Protein AF-A0A0D0AU45-F1 (afdb_monomer)

pLDDT: mean 77.87, std 17.01, range [34.31, 94.12]

Mean predicted aligned error: 12.54 Å

Secondary structure (DSSP, 8-state):
--------------------PPPPTTSBP---TT---HHHHHHHHHHHH-TT-BHHHHHHHHHHS-HHHHHHHHHHHHHHHHHHHHHHHT--

Structure (mmCIF, N/CA/C/O backbone):
data_AF-A0A0D0AU45-F1
#
_entry.id   AF-A0A0D0AU45-F1
#
loop_
_atom_site.group_PDB
_atom_site.id
_atom_site.type_symbol
_atom_site.label_atom_id
_atom_site.label_alt_id
_atom_site.label_comp_id
_atom_site.label_asym_id
_atom_site.label_entity_id
_atom_site.label_seq_id
_atom_site.pdbx_PDB_ins_code
_atom_site.Cartn_x
_atom_site.Cartn_y
_atom_site.Cartn_z
_atom_site.occupancy
_atom_site.B_iso_or_equiv
_atom_site.auth_seq_id
_atom_site.auth_comp_id
_atom_site.auth_asym_id
_atom_site.auth_atom_id
_atom_site.pdbx_PDB_model_num
ATOM 1 N N . MET A 1 1 ? -15.240 38.705 -39.537 1.00 41.81 1 MET A N 1
ATOM 2 C CA . MET A 1 1 ? -14.609 37.641 -40.336 1.00 41.81 1 MET A CA 1
ATOM 3 C C . MET A 1 1 ? -14.250 36.516 -39.376 1.00 41.81 1 MET A C 1
ATOM 5 O O . MET A 1 1 ? -13.285 36.646 -38.643 1.00 41.81 1 MET A O 1
ATOM 9 N N . GLU A 1 2 ? -15.226 35.675 -39.025 1.00 34.31 2 GLU A N 1
ATOM 10 C CA . GLU A 1 2 ? -15.667 34.468 -39.774 1.00 34.31 2 GLU A CA 1
ATOM 11 C C . GLU A 1 2 ? -14.935 33.231 -39.223 1.00 34.31 2 GLU A C 1
ATOM 13 O O . GLU A 1 2 ? -13.713 33.174 -39.233 1.00 34.31 2 GLU A O 1
ATOM 18 N N . THR A 1 3 ? -15.609 32.470 -38.350 1.00 52.00 3 THR A N 1
ATOM 19 C CA . THR A 1 3 ? -16.260 31.166 -38.624 1.00 52.00 3 THR A CA 1
ATOM 20 C C . THR A 1 3 ? -15.290 30.074 -39.070 1.00 52.00 3 THR A C 1
ATOM 22 O O . THR A 1 3 ? -14.704 30.154 -40.140 1.00 52.00 3 THR A O 1
ATOM 25 N N . SER A 1 4 ? -15.218 28.987 -38.293 1.00 50.94 4 SER A N 1
ATOM 26 C CA . SER A 1 4 ? -15.360 27.619 -38.818 1.00 50.94 4 SER A CA 1
ATO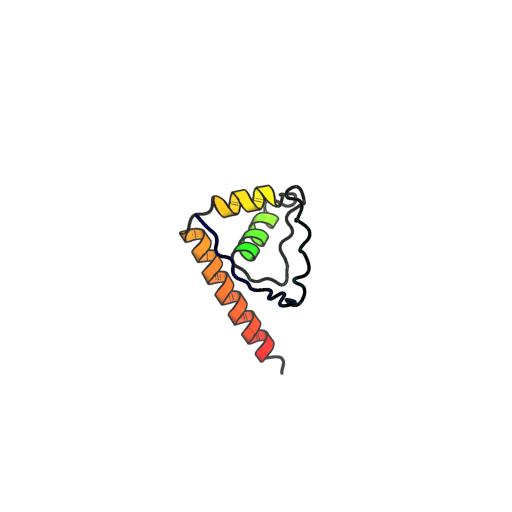M 27 C C . SER A 1 4 ? -15.461 26.597 -37.684 1.00 50.94 4 SER A C 1
ATOM 29 O O . SER A 1 4 ? -14.609 26.505 -36.805 1.00 50.94 4 SER A O 1
ATOM 31 N N . ALA A 1 5 ? -16.565 25.858 -37.727 1.00 52.09 5 ALA A N 1
ATOM 32 C CA . ALA A 1 5 ? -16.872 24.672 -36.946 1.00 52.09 5 ALA A CA 1
ATOM 33 C C . ALA A 1 5 ? -15.991 23.480 -37.360 1.00 52.09 5 ALA A C 1
ATOM 35 O O . ALA A 1 5 ? -15.481 23.469 -38.474 1.00 52.09 5 ALA A O 1
ATOM 36 N N . SER A 1 6 ? -15.916 22.432 -36.531 1.00 51.75 6 SER A N 1
ATOM 37 C CA . SER A 1 6 ? -16.315 21.076 -36.952 1.00 51.75 6 SER A CA 1
ATOM 38 C C . SER A 1 6 ? -16.155 20.055 -35.818 1.00 51.75 6 SER A C 1
ATOM 40 O O . SER A 1 6 ? -15.064 19.835 -35.304 1.00 51.75 6 SER A O 1
ATOM 42 N N . SER A 1 7 ? -17.289 19.446 -35.466 1.00 48.97 7 SER A N 1
ATOM 43 C CA . SER A 1 7 ? -17.518 18.008 -35.271 1.00 48.97 7 SER A CA 1
ATOM 44 C C . SER A 1 7 ? -16.432 17.145 -34.618 1.00 48.97 7 SER A C 1
ATOM 46 O O . SER A 1 7 ? -15.387 16.878 -35.200 1.00 48.97 7 SER A O 1
ATOM 48 N N . SER A 1 8 ? -16.815 16.414 -33.570 1.00 53.31 8 SER A N 1
ATOM 49 C CA . SER A 1 8 ? -17.413 15.086 -33.797 1.00 53.31 8 SER A CA 1
ATOM 50 C C . SER A 1 8 ? -17.898 14.462 -32.495 1.00 53.31 8 SER A C 1
ATOM 52 O O . SER A 1 8 ? -17.170 14.343 -31.512 1.00 53.31 8 SER A O 1
ATOM 54 N N . ALA A 1 9 ? -19.161 14.045 -32.526 1.00 59.44 9 ALA A N 1
ATOM 55 C CA . ALA A 1 9 ? -19.753 13.146 -31.560 1.00 59.44 9 ALA A CA 1
ATOM 56 C C . ALA A 1 9 ? -19.030 11.792 -31.591 1.00 59.44 9 ALA A C 1
ATOM 58 O O . ALA A 1 9 ? -18.828 11.201 -32.648 1.00 59.44 9 ALA A O 1
ATOM 59 N N . GLY A 1 10 ? -18.686 11.295 -30.409 1.00 40.62 10 GLY A N 1
ATOM 60 C CA . GLY A 1 10 ? -18.134 9.964 -30.203 1.00 40.62 10 GLY A CA 1
ATOM 61 C C . GLY A 1 10 ? -18.333 9.548 -28.752 1.00 40.62 10 GLY A C 1
ATOM 62 O O . GLY A 1 10 ? -17.370 9.422 -28.005 1.00 40.62 10 GLY A O 1
ATOM 63 N N . SER A 1 11 ? -19.589 9.390 -28.317 1.00 43.44 11 SER A N 1
ATOM 64 C CA . SER A 1 11 ? -19.883 8.775 -27.016 1.00 43.44 11 SER A CA 1
ATOM 65 C C . SER A 1 11 ? -19.645 7.269 -27.106 1.00 43.44 11 SER A C 1
ATOM 67 O O . SER A 1 11 ? -20.558 6.485 -27.346 1.00 43.44 11 SER A O 1
ATOM 69 N N . ILE A 1 12 ? -18.386 6.875 -26.925 1.00 61.25 12 ILE A N 1
ATOM 70 C CA . ILE A 1 12 ? -18.006 5.502 -26.604 1.00 61.25 12 ILE A CA 1
ATOM 71 C C . ILE A 1 12 ? -18.428 5.237 -25.156 1.00 61.25 12 ILE A C 1
ATOM 73 O O . ILE A 1 12 ? -17.915 5.828 -24.202 1.00 61.25 12 ILE A O 1
ATOM 77 N N . VAL A 1 13 ? -19.413 4.358 -24.993 1.00 46.97 13 VAL A N 1
ATOM 78 C CA . VAL A 1 13 ? -19.808 3.800 -23.700 1.00 46.97 13 VAL A CA 1
ATOM 79 C C . VAL A 1 13 ? -18.662 2.930 -23.175 1.00 46.97 13 VAL A C 1
ATOM 81 O O . VAL A 1 13 ? -18.488 1.78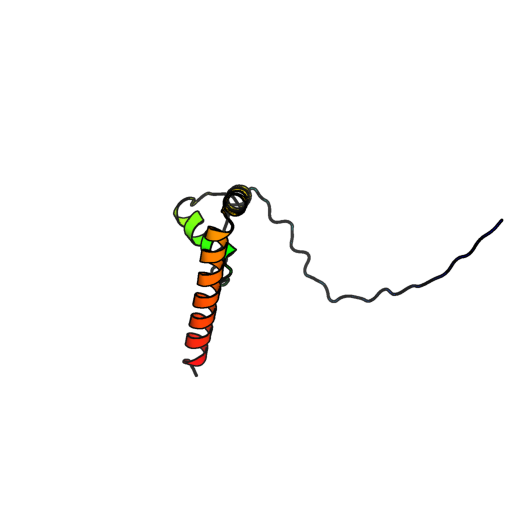4 -23.577 1.00 46.97 13 VAL A O 1
ATOM 84 N N . GLN A 1 14 ? -17.826 3.491 -22.297 1.00 60.62 14 GLN A N 1
ATOM 85 C CA . GLN A 1 14 ? -16.824 2.709 -21.569 1.00 60.62 14 GLN A CA 1
ATOM 86 C C . GLN A 1 14 ? -17.520 1.828 -20.516 1.00 60.62 14 GLN A C 1
ATOM 88 O O . GLN A 1 14 ? -18.356 2.340 -19.764 1.00 60.62 14 GLN A O 1
ATOM 93 N N . PRO A 1 15 ? -17.167 0.532 -20.405 1.00 48.66 15 PRO A N 1
ATOM 94 C CA . PRO A 1 15 ? -17.710 -0.349 -19.378 1.00 48.66 15 PRO A CA 1
ATOM 95 C C . PRO A 1 15 ? -17.395 0.218 -17.989 1.00 48.66 15 PRO A C 1
ATOM 97 O O . PRO A 1 15 ? -16.253 0.554 -17.667 1.00 48.66 15 PRO A O 1
ATOM 100 N N . GLY A 1 16 ? -18.457 0.380 -17.197 1.00 46.97 16 GLY A N 1
ATOM 101 C CA . GLY A 1 16 ? -18.479 1.123 -15.945 1.00 46.97 16 GLY A CA 1
ATOM 102 C C . GLY A 1 16 ? -17.366 0.730 -14.980 1.00 46.97 16 GLY A C 1
ATOM 103 O O . GLY A 1 16 ? -17.435 -0.288 -14.291 1.00 46.97 16 GLY A O 1
ATOM 104 N N . LYS A 1 17 ? -16.368 1.607 -14.855 1.00 55.34 17 LYS A N 1
ATOM 105 C CA . LYS A 1 17 ? -15.472 1.630 -13.700 1.00 55.34 17 LYS A CA 1
ATOM 106 C C . LYS A 1 17 ? -16.354 1.913 -12.487 1.00 55.34 17 LYS A C 1
ATOM 108 O O . LYS A 1 17 ? -16.828 3.038 -12.333 1.00 55.34 17 LYS A O 1
ATOM 113 N N . LYS A 1 18 ? -16.619 0.892 -11.659 1.00 55.72 18 LYS A N 1
ATOM 114 C CA . LYS A 1 18 ? -17.294 1.040 -10.359 1.00 55.72 18 LYS A CA 1
ATOM 115 C C . LYS A 1 18 ? -16.679 2.252 -9.666 1.00 55.72 18 LYS A C 1
ATOM 117 O O . LYS A 1 18 ? -15.484 2.251 -9.365 1.00 55.72 18 LYS A O 1
ATOM 122 N N . LYS A 1 19 ? -17.477 3.310 -9.510 1.00 52.47 19 LYS A N 1
ATOM 123 C CA . LYS A 1 19 ? -17.063 4.582 -8.921 1.00 52.47 19 LYS A CA 1
ATOM 124 C C . LYS A 1 19 ? -16.623 4.255 -7.497 1.00 52.47 19 LYS A C 1
ATOM 126 O O . LYS A 1 19 ? -17.466 3.990 -6.646 1.00 52.47 19 LYS A O 1
ATOM 131 N N . ARG A 1 20 ? -15.309 4.144 -7.266 1.00 58.91 20 ARG A N 1
ATOM 132 C CA . ARG A 1 20 ? -14.768 3.903 -5.924 1.00 58.91 20 ARG A CA 1
ATOM 133 C C . ARG A 1 20 ? -15.214 5.102 -5.103 1.00 58.91 20 ARG A C 1
ATOM 135 O O . ARG A 1 20 ? -14.800 6.224 -5.385 1.00 58.91 20 ARG A O 1
ATOM 142 N N . THR A 1 21 ? -16.130 4.875 -4.168 1.00 63.88 21 THR A N 1
ATOM 143 C CA . THR A 1 21 ? -16.531 5.890 -3.199 1.00 63.88 21 THR A CA 1
ATOM 144 C C . THR A 1 21 ? -15.263 6.443 -2.556 1.00 63.88 21 THR A C 1
ATOM 146 O O . THR A 1 21 ? -14.390 5.638 -2.206 1.00 63.88 21 THR A O 1
ATOM 149 N N . PRO A 1 22 ? -15.116 7.774 -2.437 1.00 60.38 22 PRO A N 1
ATOM 150 C CA . PRO A 1 22 ? -13.923 8.361 -1.851 1.00 60.38 22 PRO A CA 1
ATOM 151 C C . PRO A 1 22 ? -13.736 7.775 -0.453 1.00 60.38 22 PRO A C 1
ATOM 153 O O . PRO A 1 22 ? -14.617 7.861 0.402 1.00 60.38 22 PRO A O 1
ATOM 156 N N . THR A 1 23 ? -12.611 7.096 -0.252 1.00 71.44 23 THR A N 1
ATOM 157 C CA . THR A 1 23 ? -12.274 6.522 1.043 1.00 71.4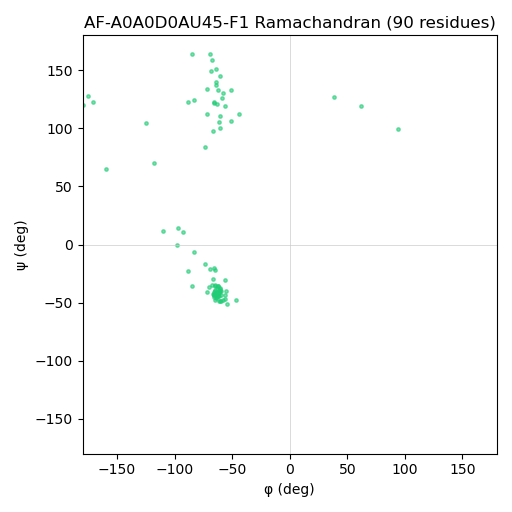4 23 THR A CA 1
ATOM 158 C C . THR A 1 23 ? -12.066 7.668 2.023 1.00 71.44 23 THR A C 1
ATOM 160 O O . THR A 1 23 ? -11.235 8.541 1.776 1.00 71.44 23 THR A O 1
ATOM 163 N N . ASN A 1 24 ? -12.845 7.688 3.107 1.00 78.81 24 ASN A N 1
ATOM 164 C CA . ASN A 1 24 ? -12.750 8.750 4.097 1.00 78.81 24 ASN A CA 1
ATOM 165 C C . ASN A 1 24 ? -11.348 8.712 4.737 1.00 78.81 24 ASN A C 1
ATOM 167 O O . ASN A 1 24 ? -10.976 7.670 5.281 1.00 78.81 24 ASN A O 1
ATOM 171 N N . PRO A 1 25 ? -10.555 9.794 4.661 1.00 79.12 25 PRO A N 1
ATOM 172 C CA . PRO A 1 25 ? -9.171 9.793 5.137 1.00 79.12 25 PRO A CA 1
ATOM 173 C C . PRO A 1 25 ? -9.060 9.621 6.660 1.00 79.12 25 PRO A C 1
ATOM 175 O O . P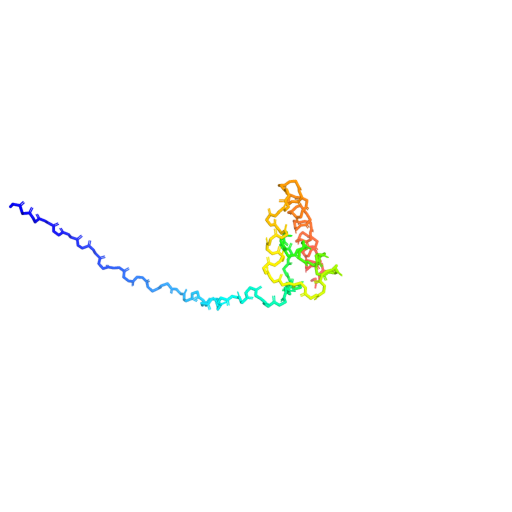RO A 1 25 ? -8.018 9.177 7.136 1.00 79.12 25 PRO A O 1
ATOM 178 N N . ASN A 1 26 ? -10.141 9.909 7.397 1.00 84.38 26 ASN A N 1
ATOM 179 C CA . ASN A 1 26 ? -10.235 9.722 8.847 1.00 84.38 26 ASN A CA 1
ATOM 180 C C . ASN A 1 26 ? -10.595 8.288 9.252 1.00 84.38 26 ASN A C 1
ATOM 182 O O . ASN A 1 26 ? -10.608 7.973 10.439 1.00 84.38 26 ASN A O 1
ATOM 186 N N . ASN A 1 27 ? -10.907 7.406 8.296 1.00 86.00 27 ASN A N 1
ATOM 187 C CA . ASN A 1 27 ? -11.121 6.005 8.629 1.00 86.00 27 ASN A CA 1
ATOM 188 C C . ASN A 1 27 ? -9.806 5.362 9.070 1.00 86.00 27 ASN A C 1
ATOM 190 O O . ASN A 1 27 ? -8.727 5.703 8.578 1.00 86.00 27 ASN A O 1
ATOM 194 N N . ILE A 1 28 ? -9.925 4.381 9.965 1.00 88.88 28 ILE A N 1
ATOM 195 C CA . ILE A 1 28 ? -8.807 3.531 10.373 1.00 88.88 28 ILE A CA 1
ATOM 196 C C . ILE A 1 28 ? -8.249 2.839 9.128 1.00 88.88 28 ILE A C 1
ATOM 198 O O . ILE A 1 28 ? -8.995 2.255 8.332 1.00 88.88 28 ILE A O 1
ATOM 202 N N . PHE A 1 29 ? -6.932 2.917 8.956 1.00 88.31 29 PHE A N 1
ATOM 203 C CA . PHE A 1 29 ? -6.246 2.239 7.874 1.00 88.31 29 PHE A CA 1
ATOM 204 C C . PHE A 1 29 ? -6.354 0.725 8.073 1.00 88.31 29 PHE A C 1
ATOM 206 O O . P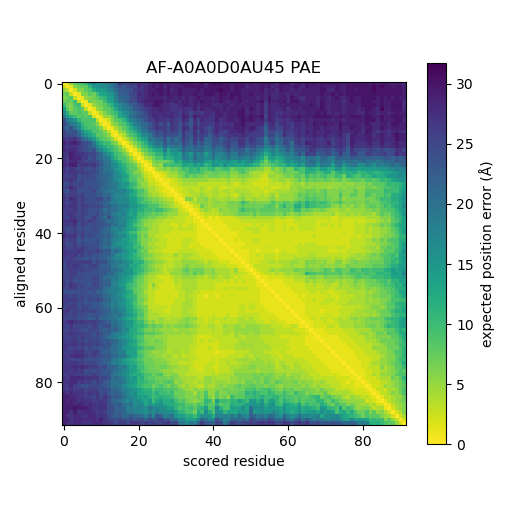HE A 1 29 ? -5.965 0.180 9.106 1.00 88.31 29 PHE A O 1
ATOM 213 N N . LYS A 1 30 ? -6.907 0.041 7.069 1.00 86.50 30 LYS A N 1
ATOM 214 C CA . LYS A 1 30 ? -7.010 -1.419 7.031 1.00 86.50 30 LYS A CA 1
ATOM 215 C C . LYS A 1 30 ? -6.350 -1.907 5.740 1.00 86.50 30 LYS A C 1
ATOM 217 O O . LYS A 1 30 ? -6.942 -1.720 4.673 1.00 86.50 30 LYS A O 1
ATOM 222 N N . PRO A 1 31 ? -5.134 -2.477 5.809 1.00 85.88 31 PRO A N 1
ATOM 223 C CA . PRO A 1 31 ? -4.504 -3.082 4.650 1.00 85.88 31 PRO A CA 1
ATOM 224 C C . PRO A 1 31 ? -5.330 -4.285 4.186 1.00 85.88 31 PRO A C 1
ATOM 226 O O . PRO A 1 31 ? -6.030 -4.932 4.967 1.00 85.88 31 PRO A O 1
ATOM 229 N N . SER A 1 32 ? -5.277 -4.566 2.889 1.00 83.62 32 SER A N 1
ATOM 230 C CA . SER A 1 32 ? -5.978 -5.708 2.310 1.00 83.62 32 SER A CA 1
ATOM 231 C C . SER A 1 32 ? -5.131 -6.963 2.488 1.00 83.62 32 SER A C 1
ATOM 233 O O . SER A 1 32 ? -3.990 -6.988 2.049 1.00 83.62 32 SER A O 1
ATOM 235 N N . SER A 1 33 ? -5.672 -8.012 3.101 1.00 75.75 33 SER A N 1
ATOM 236 C CA . SER A 1 33 ? -4.937 -9.263 3.351 1.00 75.75 33 SER A CA 1
ATOM 237 C C . SER A 1 33 ? -4.544 -10.015 2.073 1.00 75.75 33 SER A C 1
ATOM 239 O O . SER A 1 33 ? -3.613 -10.807 2.097 1.00 75.75 33 SER A O 1
ATOM 241 N N . ASP A 1 34 ? -5.243 -9.752 0.969 1.00 76.94 34 ASP A N 1
ATOM 242 C CA . ASP A 1 34 ? -5.040 -10.394 -0.335 1.00 76.94 34 ASP A CA 1
ATOM 243 C C . ASP A 1 34 ? -3.990 -9.668 -1.195 1.00 76.94 34 ASP A C 1
ATOM 245 O O . ASP A 1 34 ? -3.363 -10.249 -2.076 1.00 76.94 34 ASP A O 1
ATOM 249 N N . SER A 1 35 ? -3.746 -8.380 -0.926 1.00 80.75 35 SER A N 1
ATOM 250 C CA . SER A 1 35 ? -2.839 -7.589 -1.755 1.00 80.75 35 SER A CA 1
ATOM 251 C C . SER A 1 35 ? -1.395 -7.691 -1.275 1.00 80.75 35 SER A C 1
ATOM 253 O O . SER A 1 35 ? -1.042 -7.274 -0.175 1.00 80.75 35 SER A O 1
ATOM 255 N N . THR A 1 36 ? -0.510 -8.135 -2.156 1.00 86.56 36 THR A N 1
ATOM 256 C CA . THR A 1 36 ? 0.934 -8.248 -1.891 1.00 86.56 36 THR A CA 1
ATOM 257 C C . THR A 1 36 ? 1.717 -7.006 -2.323 1.00 86.56 36 THR A C 1
ATOM 259 O O . T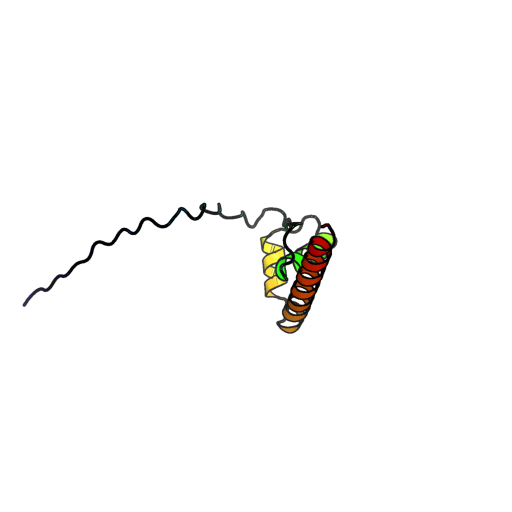HR A 1 36 ? 2.946 -7.014 -2.349 1.00 86.56 36 THR A O 1
ATOM 262 N N . THR A 1 37 ? 1.026 -5.912 -2.663 1.00 89.88 37 THR A N 1
ATOM 263 C CA . THR A 1 37 ? 1.641 -4.669 -3.155 1.00 8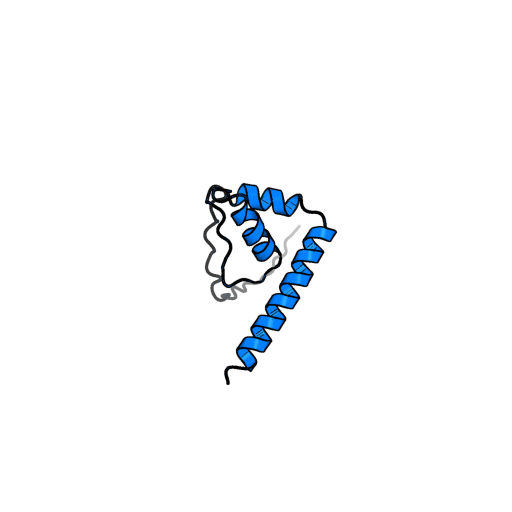9.88 37 THR A CA 1
ATOM 264 C C . THR A 1 37 ? 2.598 -4.067 -2.121 1.00 89.88 37 THR A C 1
ATOM 266 O O . THR A 1 37 ? 2.295 -4.054 -0.931 1.00 89.88 37 THR A O 1
ATOM 269 N N . ALA A 1 38 ? 3.696 -3.448 -2.568 1.00 91.38 38 ALA A N 1
ATOM 270 C CA . ALA A 1 38 ? 4.684 -2.773 -1.714 1.00 91.38 38 ALA A CA 1
ATOM 271 C C . ALA A 1 38 ? 4.067 -1.852 -0.642 1.00 91.38 38 ALA A C 1
ATOM 273 O O . ALA A 1 38 ? 4.405 -1.932 0.538 1.00 91.38 38 ALA A O 1
ATOM 274 N N . ARG A 1 39 ? 3.108 -1.005 -1.044 1.00 91.69 39 ARG A N 1
ATOM 275 C CA . ARG A 1 39 ? 2.393 -0.104 -0.127 1.00 91.69 39 ARG A CA 1
ATOM 276 C C . ARG A 1 39 ? 1.542 -0.871 0.886 1.00 91.69 39 ARG A C 1
ATOM 278 O O . ARG A 1 39 ? 1.420 -0.437 2.022 1.00 91.69 39 ARG A O 1
ATOM 285 N N . ASN A 1 40 ? 0.961 -2.000 0.493 1.00 91.06 40 ASN A N 1
ATOM 286 C CA . ASN A 1 40 ? 0.155 -2.815 1.393 1.00 91.06 40 ASN A CA 1
ATOM 287 C C . ASN A 1 40 ? 1.031 -3.544 2.424 1.00 91.06 40 ASN A C 1
ATOM 289 O O . ASN A 1 40 ? 0.694 -3.527 3.600 1.00 91.06 40 ASN A O 1
ATOM 293 N N . LEU A 1 41 ? 2.191 -4.070 2.012 1.00 91.50 41 LEU A N 1
ATOM 294 C CA . LEU A 1 41 ? 3.181 -4.660 2.924 1.00 91.50 41 LEU A CA 1
ATOM 295 C C . LEU A 1 41 ? 3.656 -3.656 3.980 1.00 91.50 41 LEU A C 1
ATOM 297 O O . LEU A 1 41 ? 3.618 -3.954 5.169 1.00 91.50 41 LEU A O 1
ATOM 301 N N . CYS A 1 42 ? 4.010 -2.441 3.554 1.00 92.44 42 CYS A N 1
ATOM 302 C CA . CYS A 1 42 ? 4.341 -1.358 4.480 1.00 92.44 42 CYS A CA 1
ATOM 303 C C . CYS A 1 42 ? 3.167 -1.022 5.410 1.00 92.44 42 CYS A C 1
ATOM 305 O O . CYS A 1 42 ? 3.363 -0.808 6.600 1.00 92.44 42 CYS A O 1
ATOM 307 N N . GLY A 1 43 ? 1.941 -1.024 4.885 1.00 92.06 43 GLY A N 1
ATOM 308 C CA . GLY A 1 43 ? 0.736 -0.806 5.676 1.00 92.06 43 GLY A CA 1
ATOM 309 C C . GLY A 1 43 ? 0.484 -1.870 6.746 1.00 92.06 43 GLY A C 1
ATOM 310 O O . GLY A 1 43 ? 0.014 -1.525 7.825 1.00 92.06 43 GLY A O 1
ATOM 311 N N . ILE A 1 44 ? 0.798 -3.139 6.473 1.00 90.88 44 ILE A N 1
ATOM 312 C CA . ILE A 1 44 ? 0.668 -4.239 7.444 1.00 90.88 44 ILE A CA 1
ATOM 313 C C . ILE A 1 44 ? 1.630 -4.031 8.615 1.00 90.88 44 ILE A C 1
ATOM 315 O O . ILE A 1 44 ? 1.214 -4.113 9.768 1.00 90.88 44 ILE A O 1
ATOM 319 N N . GLU A 1 45 ? 2.895 -3.718 8.324 1.00 91.38 45 GLU A N 1
ATOM 320 C CA . GLU A 1 45 ? 3.894 -3.430 9.361 1.00 91.38 45 GLU A CA 1
ATOM 321 C C . GLU A 1 45 ? 3.518 -2.178 10.154 1.00 91.38 45 GLU A C 1
ATOM 323 O O . GLU A 1 45 ? 3.467 -2.214 11.381 1.00 91.38 45 GLU A O 1
ATOM 328 N N . TRP A 1 46 ? 3.125 -1.110 9.460 1.00 91.50 46 TRP A N 1
ATOM 329 C CA . TRP A 1 46 ? 2.712 0.133 10.101 1.00 91.50 46 TRP A CA 1
ATOM 330 C C . TRP A 1 46 ? 1.488 -0.046 11.011 1.00 91.50 46 TRP A C 1
ATOM 332 O O . TRP A 1 46 ? 1.453 0.517 12.103 1.00 91.50 46 TRP A O 1
ATOM 342 N N . GLN A 1 47 ? 0.500 -0.855 10.606 1.00 90.94 47 GLN A N 1
ATOM 343 C CA . GLN A 1 47 ? -0.694 -1.137 11.411 1.00 90.94 47 GLN A CA 1
ATOM 344 C C . GLN A 1 47 ? -0.373 -1.940 12.683 1.00 90.94 47 GLN A C 1
ATOM 346 O O . GLN A 1 47 ? -1.067 -1.781 13.690 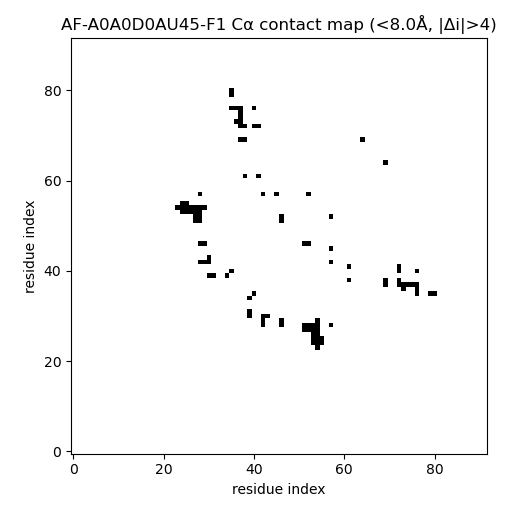1.00 90.94 47 GLN A O 1
ATOM 351 N N . ALA A 1 48 ? 0.665 -2.785 12.666 1.00 88.31 48 ALA A N 1
ATOM 352 C CA . ALA A 1 48 ? 1.091 -3.523 13.856 1.00 88.31 48 ALA A CA 1
ATOM 353 C C . ALA A 1 48 ? 1.540 -2.571 14.980 1.00 88.31 48 ALA A C 1
ATOM 355 O O . ALA A 1 48 ? 1.245 -2.816 16.153 1.00 88.31 48 ALA A O 1
ATOM 356 N N . GLU A 1 49 ? 2.180 -1.461 14.606 1.00 89.94 49 GLU A N 1
ATOM 357 C CA . GLU A 1 49 ? 2.607 -0.388 15.512 1.00 89.94 49 GLU A CA 1
ATOM 358 C C . GLU A 1 49 ? 1.480 0.633 15.774 1.00 89.94 49 GLU A C 1
ATOM 360 O O . GLU A 1 49 ? 1.316 1.109 16.896 1.00 89.94 49 GLU A O 1
ATOM 365 N N . HIS A 1 50 ? 0.649 0.922 14.765 1.00 88.81 50 HIS A N 1
ATOM 366 C CA . HIS A 1 50 ? -0.408 1.942 14.787 1.00 88.81 50 HIS A CA 1
ATOM 367 C C . HIS A 1 50 ? -1.794 1.314 14.596 1.00 88.81 50 HIS A C 1
ATOM 369 O O . HIS A 1 50 ? -2.465 1.510 13.580 1.00 88.81 50 HIS A O 1
ATOM 375 N N . LYS A 1 51 ? -2.256 0.570 15.607 1.00 85.75 51 LYS A N 1
ATOM 376 C CA . LYS A 1 51 ? -3.522 -0.193 15.554 1.00 85.75 51 LYS A CA 1
ATOM 377 C C . LYS A 1 51 ? -4.756 0.658 15.233 1.00 85.75 51 LYS A C 1
ATOM 379 O O . LYS A 1 51 ? -5.705 0.161 14.632 1.00 85.75 51 LYS A O 1
ATOM 384 N N . THR A 1 52 ? -4.751 1.926 15.637 1.00 89.38 52 THR A N 1
ATOM 385 C CA . THR A 1 52 ? -5.832 2.899 15.395 1.00 89.38 52 THR A CA 1
ATOM 386 C C . THR A 1 52 ? -5.437 3.983 14.395 1.00 89.38 52 THR A C 1
ATOM 388 O O . THR A 1 52 ? -6.143 4.980 14.272 1.00 89.38 52 THR A O 1
ATOM 391 N N . GLY A 1 53 ? -4.311 3.810 13.701 1.00 88.38 53 GLY A N 1
ATOM 392 C CA . GLY A 1 53 ? -3.805 4.791 12.758 1.00 88.38 53 GLY A CA 1
ATOM 393 C C . GLY A 1 53 ? -4.746 4.983 11.570 1.00 88.38 53 GLY A C 1
ATOM 394 O O . GLY A 1 53 ? -5.336 4.031 11.046 1.00 88.38 53 GLY A O 1
ATOM 395 N N . THR A 1 54 ? -4.905 6.230 11.142 1.00 93.25 54 THR A N 1
ATOM 396 C CA . THR A 1 54 ? -5.815 6.593 10.047 1.00 93.25 54 THR A CA 1
ATOM 397 C C . THR A 1 54 ? -5.172 6.429 8.669 1.00 93.25 54 THR A C 1
ATOM 399 O O . THR A 1 54 ? -3.952 6.340 8.510 1.00 93.25 54 THR A O 1
ATOM 402 N N . ILE A 1 55 ? -6.000 6.417 7.623 1.00 89.38 55 ILE A N 1
ATOM 403 C CA . ILE A 1 55 ? -5.526 6.369 6.230 1.00 89.38 55 ILE A CA 1
ATOM 404 C C . ILE A 1 55 ? -4.691 7.609 5.889 1.00 89.38 55 ILE A C 1
ATOM 406 O O . ILE A 1 55 ? -3.716 7.500 5.138 1.00 89.38 55 ILE A O 1
ATOM 410 N N . ALA A 1 56 ? -5.056 8.772 6.436 1.00 90.50 56 ALA A N 1
ATOM 411 C CA . ALA A 1 56 ? -4.284 10.002 6.294 1.00 90.50 56 ALA A CA 1
ATOM 412 C C . ALA A 1 56 ? -2.876 9.856 6.884 1.00 90.50 56 ALA A C 1
ATOM 414 O O . ALA A 1 56 ? -1.897 10.138 6.192 1.00 90.50 56 ALA A O 1
ATOM 415 N N . GLU A 1 57 ? -2.770 9.345 8.112 1.00 92.19 57 GLU A N 1
ATOM 416 C CA . GLU A 1 57 ? -1.485 9.138 8.790 1.00 92.19 57 GLU A CA 1
ATOM 417 C C . GLU A 1 57 ? -0.606 8.126 8.061 1.00 92.19 57 GLU A C 1
ATOM 419 O O . GLU A 1 57 ? 0.562 8.410 7.792 1.00 92.19 57 GLU A O 1
ATOM 424 N N . PHE A 1 58 ? -1.171 6.991 7.638 1.00 92.38 58 PHE A N 1
ATOM 425 C CA . PHE A 1 58 ? -0.425 6.029 6.831 1.00 92.38 58 PHE A CA 1
ATOM 426 C C . PHE A 1 58 ? 0.043 6.645 5.507 1.00 92.38 58 PHE A C 1
ATOM 428 O O . PHE A 1 58 ? 1.155 6.398 5.039 1.00 92.38 58 PHE A O 1
ATOM 435 N N . THR A 1 59 ? -0.800 7.461 4.873 1.00 91.75 59 THR A N 1
ATOM 436 C CA . THR A 1 59 ? -0.436 8.131 3.621 1.00 91.75 59 THR A CA 1
ATOM 437 C C . THR A 1 59 ? 0.691 9.133 3.843 1.00 91.75 59 THR A C 1
ATOM 439 O O . THR A 1 59 ? 1.611 9.176 3.027 1.00 91.75 59 THR A O 1
ATOM 442 N N . ALA A 1 60 ? 0.675 9.893 4.938 1.00 93.69 60 ALA A N 1
ATOM 443 C CA . ALA A 1 60 ? 1.782 10.767 5.314 1.00 93.69 60 ALA A CA 1
ATOM 444 C C . ALA A 1 60 ? 3.065 9.955 5.550 1.00 93.69 60 ALA A C 1
ATOM 446 O O . ALA A 1 60 ? 4.083 10.244 4.924 1.00 93.69 60 ALA A O 1
ATOM 447 N N . HIS A 1 61 ? 2.985 8.872 6.330 1.00 93.06 61 HIS A N 1
ATOM 448 C CA . HIS A 1 61 ? 4.102 7.959 6.577 1.00 93.06 61 HIS A CA 1
ATOM 449 C C . HIS A 1 61 ? 4.702 7.419 5.270 1.00 93.06 61 HIS A C 1
ATOM 451 O O . HIS A 1 61 ? 5.900 7.557 5.028 1.00 93.06 61 HIS A O 1
ATOM 457 N N . TRP A 1 62 ? 3.869 6.884 4.372 1.00 91.94 62 TRP A N 1
ATOM 458 C CA . TRP A 1 62 ? 4.317 6.372 3.077 1.00 91.94 62 TRP A CA 1
ATOM 459 C C . TRP A 1 62 ? 4.977 7.450 2.210 1.00 91.94 62 TRP A C 1
ATOM 461 O O . TRP A 1 62 ? 5.950 7.174 1.507 1.00 91.94 62 TRP A O 1
ATOM 471 N N . ASN A 1 63 ? 4.473 8.684 2.232 1.00 93.19 63 ASN A N 1
ATOM 472 C CA . ASN A 1 63 ? 5.090 9.782 1.490 1.00 93.19 63 ASN A CA 1
ATOM 473 C C . ASN A 1 63 ? 6.436 10.202 2.093 1.00 93.19 63 ASN A C 1
ATOM 475 O O . ASN A 1 63 ? 7.359 10.461 1.323 1.00 93.19 63 ASN A O 1
ATOM 479 N N . SER A 1 64 ? 6.573 10.171 3.421 1.00 94.12 64 SER A N 1
ATOM 480 C CA . SER A 1 64 ? 7.825 10.453 4.134 1.00 94.12 64 SER A CA 1
ATOM 481 C C . SER A 1 64 ? 8.908 9.386 3.942 1.00 94.12 64 SER A C 1
ATOM 483 O O . SER A 1 64 ? 10.086 9.686 4.127 1.00 94.12 64 SER A O 1
ATOM 485 N N . LEU A 1 65 ? 8.555 8.155 3.552 1.00 92.12 65 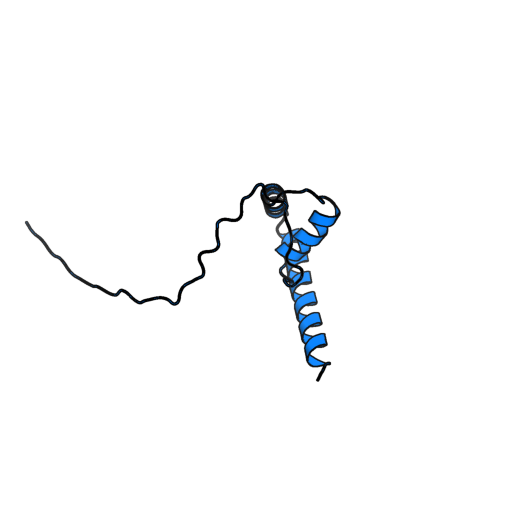LEU A N 1
ATOM 486 C CA . LEU A 1 65 ? 9.541 7.112 3.255 1.00 92.12 65 LEU A CA 1
ATOM 487 C C . LEU A 1 65 ? 10.420 7.480 2.052 1.00 92.12 65 LEU A C 1
ATOM 489 O O . LEU A 1 65 ? 9.939 7.900 0.990 1.00 92.12 65 LEU A O 1
ATOM 493 N N . THR A 1 66 ? 11.718 7.215 2.197 1.00 93.88 66 THR A N 1
ATOM 494 C CA . THR A 1 66 ? 12.712 7.403 1.134 1.00 93.88 66 THR A CA 1
ATOM 495 C C . THR A 1 66 ? 12.503 6.422 -0.023 1.00 93.88 66 THR A C 1
ATOM 497 O O . THR A 1 66 ? 11.917 5.347 0.140 1.00 93.88 66 THR A O 1
ATOM 500 N N . ALA A 1 67 ? 13.035 6.756 -1.203 1.00 92.31 67 ALA A N 1
ATOM 501 C CA . ALA A 1 67 ? 12.998 5.868 -2.367 1.00 92.31 67 ALA A CA 1
ATOM 502 C C . ALA A 1 67 ? 13.612 4.491 -2.062 1.00 92.31 67 ALA A C 1
ATOM 504 O O . ALA A 1 67 ? 13.029 3.472 -2.419 1.00 92.31 67 ALA A O 1
ATOM 505 N N . LYS A 1 68 ? 14.719 4.457 -1.306 1.00 91.50 68 LYS A N 1
ATOM 506 C CA . LYS A 1 68 ? 15.378 3.216 -0.874 1.00 91.50 68 LYS A CA 1
ATOM 507 C C . LYS A 1 68 ? 14.454 2.328 -0.037 1.00 91.50 68 LYS A C 1
ATOM 509 O O . LYS A 1 68 ? 14.385 1.126 -0.260 1.00 91.50 68 LYS A O 1
ATOM 514 N N . GLN A 1 69 ? 13.706 2.907 0.903 1.00 91.19 69 GLN A N 1
ATOM 515 C CA . GLN A 1 69 ? 12.746 2.142 1.704 1.00 91.19 69 GLN A CA 1
ATOM 516 C C . GLN A 1 69 ? 11.599 1.608 0.842 1.00 91.19 69 GLN A C 1
ATOM 518 O O . GLN A 1 69 ? 11.235 0.438 0.954 1.00 91.19 69 GLN A O 1
ATOM 523 N N . LYS A 1 70 ? 11.060 2.438 -0.059 1.00 91.38 70 LYS A N 1
ATOM 524 C CA . LYS A 1 70 ? 10.009 2.026 -1.004 1.00 91.38 70 LYS A CA 1
ATOM 525 C C . LYS A 1 70 ? 10.481 0.899 -1.924 1.00 91.38 70 LYS A C 1
ATOM 527 O O . LYS A 1 70 ? 9.706 -0.017 -2.194 1.00 91.38 70 LYS A O 1
ATOM 532 N N . GLU A 1 71 ? 11.741 0.929 -2.351 1.00 93.44 71 GLU A N 1
ATOM 533 C CA . GLU A 1 71 ? 12.357 -0.130 -3.152 1.00 93.44 71 GLU A CA 1
ATOM 534 C C . GLU A 1 71 ? 12.452 -1.450 -2.379 1.00 93.44 71 GLU A C 1
ATOM 536 O O . GLU A 1 71 ? 12.064 -2.489 -2.910 1.00 93.44 71 GLU A O 1
ATOM 541 N N . SER A 1 72 ? 12.848 -1.424 -1.101 1.00 93.00 72 SER A N 1
ATOM 542 C CA . SER A 1 72 ? 12.833 -2.625 -0.253 1.00 93.00 72 SER A CA 1
ATOM 543 C C . SER A 1 72 ? 11.443 -3.268 -0.195 1.00 93.00 72 SER A C 1
ATOM 545 O O . SER A 1 72 ? 11.312 -4.485 -0.340 1.00 93.00 72 SER A O 1
ATOM 547 N N . TYR A 1 73 ? 10.386 -2.461 -0.046 1.00 92.69 73 TYR A N 1
ATOM 548 C CA . TYR A 1 73 ? 9.007 -2.960 -0.087 1.00 92.69 73 TYR A CA 1
ATOM 549 C C . TYR A 1 73 ? 8.600 -3.476 -1.475 1.00 92.69 73 TYR A C 1
ATOM 551 O O . TYR A 1 73 ? 7.867 -4.460 -1.566 1.00 92.69 73 TYR A O 1
ATOM 559 N N . ALA A 1 74 ? 9.078 -2.859 -2.559 1.00 92.44 74 ALA A N 1
ATOM 560 C CA . ALA A 1 74 ? 8.833 -3.323 -3.925 1.00 92.44 74 ALA A CA 1
ATOM 561 C C . ALA A 1 74 ? 9.500 -4.675 -4.210 1.00 92.44 74 ALA A C 1
ATOM 563 O O . ALA A 1 74 ? 8.870 -5.565 -4.781 1.00 92.44 74 ALA A O 1
ATOM 564 N N . SER A 1 75 ? 10.738 -4.866 -3.760 1.00 92.75 75 SER A N 1
ATOM 565 C CA . SER A 1 75 ? 11.442 -6.147 -3.859 1.00 92.75 75 SER A CA 1
ATOM 566 C C . SER A 1 75 ? 10.727 -7.238 -3.062 1.00 92.75 75 SER A C 1
ATOM 568 O O . SER A 1 75 ? 10.489 -8.325 -3.585 1.00 92.75 75 SER A O 1
ATOM 570 N N . ARG A 1 76 ? 10.281 -6.931 -1.835 1.00 90.19 76 ARG A N 1
ATOM 571 C CA . ARG A 1 76 ? 9.467 -7.856 -1.025 1.00 90.19 76 ARG A CA 1
ATOM 572 C C . ARG A 1 76 ? 8.144 -8.203 -1.703 1.00 90.19 76 ARG A C 1
ATOM 574 O O . ARG A 1 76 ? 7.771 -9.367 -1.718 1.00 90.19 76 ARG A O 1
ATOM 581 N N . SER A 1 77 ? 7.476 -7.224 -2.309 1.00 91.88 77 SER A N 1
ATOM 582 C CA . SER A 1 77 ? 6.230 -7.431 -3.057 1.00 91.88 77 SER A CA 1
ATOM 583 C C . SER A 1 77 ? 6.400 -8.465 -4.173 1.00 91.88 77 SER A C 1
ATOM 585 O O . SER A 1 77 ? 5.618 -9.409 -4.244 1.00 91.88 77 SER A O 1
ATOM 587 N N . LYS A 1 78 ? 7.476 -8.361 -4.967 1.00 90.00 78 LYS A N 1
ATOM 588 C CA . LYS A 1 78 ? 7.800 -9.334 -6.026 1.00 90.00 78 LYS A CA 1
ATOM 589 C C . LYS A 1 78 ? 8.077 -10.735 -5.481 1.00 90.00 78 LYS A C 1
ATOM 591 O O . LYS A 1 78 ? 7.649 -11.715 -6.077 1.00 90.00 78 LYS A O 1
ATOM 596 N N . LEU A 1 79 ? 8.795 -10.836 -4.361 1.00 87.94 79 LEU A N 1
ATOM 597 C CA . LEU A 1 79 ? 9.093 -12.128 -3.739 1.00 87.94 79 LEU A CA 1
ATOM 598 C C . LEU A 1 79 ? 7.826 -12.808 -3.217 1.00 87.94 79 LEU A C 1
ATOM 600 O O . LEU A 1 79 ? 7.634 -13.995 -3.456 1.00 87.94 79 LEU A O 1
ATOM 604 N N . VAL A 1 80 ? 6.952 -12.064 -2.536 1.00 85.50 80 VAL A N 1
ATOM 605 C CA . VAL A 1 80 ? 5.693 -12.611 -2.011 1.00 85.50 80 VAL A CA 1
ATOM 606 C C . VAL A 1 80 ? 4.771 -13.037 -3.153 1.00 85.50 80 VAL A C 1
ATOM 608 O O . VAL A 1 80 ? 4.166 -14.101 -3.072 1.00 85.50 80 VAL A O 1
ATOM 611 N N . ASP A 1 81 ? 4.707 -12.256 -4.231 1.00 84.94 81 ASP A N 1
ATOM 612 C CA . ASP A 1 81 ? 3.960 -12.615 -5.439 1.00 84.94 81 ASP A CA 1
ATOM 613 C C . ASP A 1 81 ? 4.474 -13.922 -6.071 1.00 84.94 81 ASP A C 1
ATOM 615 O O . ASP A 1 81 ? 3.703 -14.858 -6.280 1.00 84.94 81 ASP A O 1
ATOM 619 N N . ALA A 1 82 ? 5.794 -14.043 -6.253 1.00 83.31 82 ALA A N 1
ATOM 620 C CA . ALA A 1 82 ? 6.419 -15.250 -6.792 1.00 83.31 82 ALA A CA 1
ATOM 621 C C . ALA A 1 82 ? 6.187 -16.490 -5.907 1.00 83.31 82 ALA A C 1
ATOM 623 O O . ALA A 1 82 ? 5.919 -17.580 -6.418 1.00 83.31 82 ALA A O 1
ATOM 624 N N . VAL A 1 83 ? 6.259 -16.336 -4.579 1.00 83.00 83 VAL A N 1
ATOM 625 C CA . VAL A 1 83 ? 5.965 -17.420 -3.626 1.00 83.00 83 VAL A CA 1
ATOM 626 C C . VAL A 1 83 ? 4.495 -17.826 -3.697 1.00 83.00 83 VAL A C 1
ATOM 628 O O . VAL A 1 83 ? 4.196 -19.020 -3.728 1.00 83.00 83 VAL A O 1
ATOM 631 N N . ASN A 1 84 ? 3.580 -16.857 -3.764 1.00 79.94 84 ASN A N 1
ATOM 632 C CA . ASN A 1 84 ? 2.147 -17.122 -3.863 1.00 79.94 84 ASN A CA 1
ATOM 633 C C . ASN A 1 84 ? 1.809 -17.876 -5.160 1.00 79.94 84 ASN A C 1
ATOM 635 O O . ASN A 1 84 ? 1.075 -18.864 -5.134 1.00 79.94 84 ASN A O 1
ATOM 639 N N . PHE A 1 85 ? 2.421 -17.476 -6.278 1.00 75.19 85 PHE A N 1
ATOM 640 C CA . PHE A 1 85 ? 2.298 -18.169 -7.561 1.00 75.19 85 PHE A CA 1
ATOM 641 C C . PHE A 1 85 ? 2.828 -19.610 -7.501 1.00 75.19 85 PHE A C 1
ATOM 643 O O . PHE A 1 85 ? 2.179 -20.545 -7.979 1.00 75.19 85 PHE A O 1
ATOM 650 N N . HIS A 1 86 ? 3.990 -19.814 -6.874 1.00 73.88 86 HIS A N 1
ATOM 651 C CA . HIS A 1 86 ? 4.574 -21.146 -6.716 1.00 73.88 86 HIS A CA 1
ATOM 652 C C . HIS A 1 86 ? 3.710 -22.062 -5.836 1.00 73.88 86 HIS A C 1
ATOM 654 O O . HIS A 1 86 ? 3.551 -23.240 -6.153 1.00 73.88 86 HIS A O 1
ATOM 660 N N . LEU A 1 87 ? 3.121 -21.533 -4.760 1.00 71.12 87 LEU A N 1
ATOM 661 C CA . LEU A 1 87 ? 2.224 -22.291 -3.885 1.00 71.12 87 LEU A CA 1
ATOM 662 C C . LEU A 1 87 ? 0.935 -22.709 -4.612 1.00 71.12 87 LEU A C 1
ATOM 664 O O . LEU A 1 87 ? 0.509 -23.858 -4.497 1.00 71.12 87 LEU A O 1
ATOM 668 N N . GLN A 1 88 ? 0.355 -21.805 -5.406 1.00 69.31 88 GLN A N 1
ATOM 669 C CA . GLN A 1 88 ? -0.833 -22.096 -6.218 1.00 69.31 88 GLN A CA 1
ATOM 670 C C . GLN A 1 88 ? -0.545 -23.140 -7.304 1.00 69.31 88 GLN A C 1
ATOM 672 O O . GLN A 1 88 ? -1.375 -24.005 -7.559 1.00 69.31 88 GLN A O 1
ATOM 677 N N . SER A 1 89 ? 0.658 -23.124 -7.883 1.00 66.88 89 SER A N 1
ATOM 678 C CA . SER A 1 89 ? 1.063 -24.073 -8.933 1.00 66.88 89 SER A CA 1
ATOM 679 C C . SER A 1 89 ? 1.342 -25.492 -8.419 1.00 66.88 89 SER A C 1
ATOM 681 O O . SER A 1 89 ? 1.406 -26.422 -9.215 1.00 66.88 89 SER A O 1
ATOM 683 N N . ARG A 1 90 ? 1.532 -25.675 -7.104 1.00 64.38 90 ARG A N 1
ATOM 684 C CA . ARG A 1 90 ? 1.804 -26.983 -6.471 1.00 64.38 90 ARG A CA 1
ATOM 685 C C . ARG A 1 90 ? 0.571 -27.646 -5.857 1.00 64.38 90 ARG A C 1
ATOM 687 O O . ARG A 1 90 ? 0.703 -28.723 -5.287 1.00 64.38 90 ARG A O 1
ATOM 694 N N . SER A 1 91 ? -0.593 -27.001 -5.943 1.00 60.28 91 SER A N 1
ATOM 695 C CA . SER A 1 91 ? -1.873 -27.526 -5.436 1.00 60.28 91 SER A CA 1
ATOM 696 C C . SER A 1 91 ? -2.734 -28.202 -6.517 1.00 60.28 91 SER A C 1
ATOM 698 O O . SER A 1 91 ? -3.913 -28.450 -6.275 1.00 60.28 91 SER A O 1
ATOM 700 N N . CYS A 1 92 ? -2.154 -28.507 -7.681 1.00 46.50 92 CYS A N 1
ATOM 701 C CA . CYS A 1 92 ? -2.736 -29.348 -8.731 1.00 46.50 92 CYS A CA 1
ATOM 702 C C . CYS A 1 92 ? -1.942 -30.653 -8.830 1.00 46.50 92 CYS A C 1
ATOM 704 O O . CYS A 1 92 ? -2.577 -31.696 -9.096 1.00 46.50 92 CYS A O 1
#

Foldseek 3Di:
DDDDDDDDDDPDPDDDPPPPDPDDQQAFDDQDPPQLALLSVQSVVVCVVVVRDTNVRSVVVVVPDDPVSSVVSRVSSVVVVVVVVVVVVVVD

Organism: NCBI:txid930992

Nearest PDB structures (foldseek):
  1wgf-assembly1_A  TM=4.697E-01  e=2.554E-01  Mus musculus
  1v64-assembly1_A  TM=4.769E-01  e=5.936E+00  Mus musculus

Solvent-accessible surface area (backbone atoms only — not comparable to full-atom values): 5760 Å² total; per-residue (Å²): 137,80,89,84,87,82,88,80,93,74,88,74,84,70,83,79,74,76,78,74,72,82,75,64,49,82,39,64,52,74,61,56,92,85,52,56,46,30,70,33,52,52,39,51,59,49,36,74,78,36,78,77,38,25,39,48,56,52,48,52,53,61,66,71,50,50,72,69,58,52,46,54,32,43,55,49,20,53,50,52,48,52,51,52,53,53,56,62,68,69,74,117

Sequence (92 aa):
METSASSSAGSIVQPGKKKRTPTNPNNIFKPSSDSTTARNLCGIEWQAEHKTGTIAEFTAHWNSLTAKQKESYASRSKLVDAVNFHLQSRSC

Radius of gyration: 21.32 Å; Cα contacts (8 Å, |Δi|>4): 53; chains: 1; bounding box: 35×67×56 Å